Protein AF-A0A2I0AB20-F1 (afdb_monomer_lite)

InterPro domains:
  IPR009515 Protein of unknown function DUF1138 [PF06592] (18-65)
  IPR009515 Protein of unknown function DUF1138 [PTHR34267] (17-65)

Organism: NCBI:txid1088818

Sequence (69 aa):
MNLLLFYLRSPKASDIESLVPGTTPKTVSDKEWMRATDKMMQSWPRTAGPPVVMNPISRQNFIVKFSDA

Secondary structure (DSSP, 8-state):
--HHHHHHHSPPHHHHTTTSSSPPPHHHH-HHHHHHHHHHHHSEEETTEEEE-SSTTTTT---PPP---

Foldseek 3Di:
DDVVVVVVPDDDPVRVCVVDPDDDPCCVVPPVNVVVVVVCLLFPDDPPDGGDHHPCPVVVNDDDDDDDD

pLDDT: mean 76.1, std 8.93, range [54.12, 86.81]

Radius of gyration: 20.56 Å; chains: 1; bounding box: 46×39×49 Å

Structure (mmCIF, N/CA/C/O backbone):
data_AF-A0A2I0AB20-F1
#
_entry.id   AF-A0A2I0AB20-F1
#
loop_
_atom_site.group_PDB
_atom_site.id
_atom_site.type_symbol
_atom_site.label_atom_id
_atom_site.label_alt_id
_atom_site.label_comp_id
_atom_site.label_asym_id
_atom_site.label_entity_id
_atom_site.label_seq_id
_atom_site.pdbx_PDB_ins_code
_atom_site.Cartn_x
_atom_site.Cartn_y
_atom_site.Cartn_z
_atom_site.occupancy
_atom_site.B_iso_or_equiv
_atom_site.auth_seq_id
_atom_site.auth_comp_id
_atom_site.auth_asym_id
_atom_site.auth_atom_id
_atom_site.pdbx_PDB_model_num
ATOM 1 N N . MET A 1 1 ? 23.757 22.710 -17.001 1.00 55.91 1 MET A N 1
ATOM 2 C CA . MET A 1 1 ? 23.150 21.370 -17.175 1.00 55.91 1 MET A CA 1
ATOM 3 C C . MET A 1 1 ? 21.648 21.520 -17.046 1.00 55.91 1 MET A C 1
ATOM 5 O O . MET A 1 1 ? 21.192 22.020 -16.030 1.00 55.91 1 MET A O 1
ATOM 9 N N . ASN A 1 2 ? 20.901 21.213 -18.104 1.00 75.62 2 ASN A N 1
ATOM 10 C CA . ASN A 1 2 ? 19.475 21.515 -18.195 1.00 75.62 2 ASN A CA 1
ATOM 11 C C . ASN A 1 2 ? 18.665 20.260 -17.825 1.00 75.62 2 ASN A C 1
ATOM 13 O O . ASN A 1 2 ? 18.848 19.221 -18.460 1.00 75.62 2 ASN A O 1
ATOM 17 N N . LEU A 1 3 ? 17.792 20.341 -16.813 1.00 77.62 3 LEU A N 1
ATOM 18 C CA . LEU A 1 3 ? 16.943 19.219 -16.369 1.00 77.62 3 LEU A CA 1
ATOM 19 C C . LEU A 1 3 ? 16.082 18.659 -17.515 1.00 77.62 3 LEU A C 1
ATOM 21 O O . LEU A 1 3 ? 15.817 17.460 -17.566 1.00 77.62 3 LEU A O 1
ATOM 25 N N . LEU A 1 4 ? 15.720 19.507 -18.483 1.00 78.81 4 LEU A N 1
ATOM 26 C CA . LEU A 1 4 ? 14.966 19.109 -19.669 1.00 78.81 4 LEU A CA 1
ATOM 27 C C . LEU A 1 4 ? 15.768 18.170 -20.587 1.00 78.81 4 LEU A C 1
ATOM 29 O O . LEU A 1 4 ? 15.239 17.174 -21.070 1.00 78.81 4 LEU A O 1
ATOM 33 N N . LEU A 1 5 ? 17.064 18.442 -20.780 1.00 78.44 5 LEU A N 1
ATOM 34 C CA . LEU A 1 5 ? 17.952 17.566 -21.556 1.00 78.44 5 LEU A CA 1
ATOM 35 C C . LEU A 1 5 ? 18.193 16.229 -20.847 1.00 78.44 5 LEU A C 1
ATOM 37 O O . LEU A 1 5 ? 18.341 15.212 -21.517 1.00 78.44 5 LEU A O 1
ATOM 41 N N . PHE A 1 6 ? 18.205 16.218 -19.512 1.00 78.94 6 PHE A N 1
ATOM 42 C CA . PHE A 1 6 ? 18.317 14.984 -18.734 1.00 78.94 6 PHE A CA 1
ATOM 43 C C . PHE A 1 6 ? 17.075 14.101 -18.909 1.00 78.94 6 PHE A C 1
ATOM 45 O O . PHE A 1 6 ? 17.201 12.932 -19.257 1.00 78.94 6 PHE A O 1
ATOM 52 N N . TYR A 1 7 ? 15.874 14.670 -18.773 1.00 80.12 7 TYR A N 1
ATOM 53 C CA . TYR A 1 7 ? 14.621 13.927 -18.930 1.00 80.12 7 TYR A CA 1
ATOM 54 C C . TYR A 1 7 ? 14.442 13.336 -20.339 1.00 80.12 7 TYR A C 1
ATOM 56 O O . TYR A 1 7 ? 13.999 12.200 -20.479 1.00 80.12 7 TYR A O 1
ATOM 64 N N . LEU A 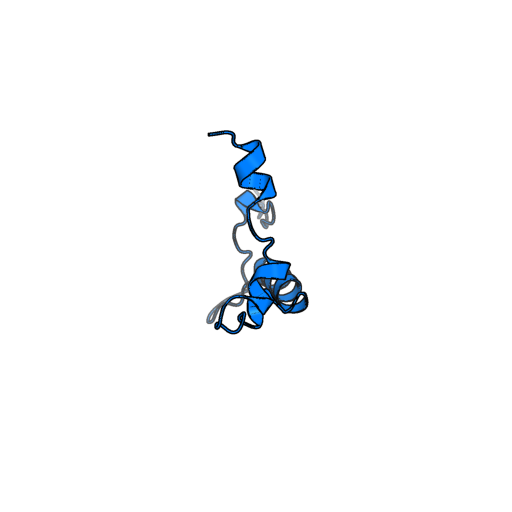1 8 ? 14.842 14.073 -21.381 1.00 81.19 8 LEU A N 1
ATOM 65 C CA . LEU A 1 8 ? 14.776 13.607 -22.773 1.00 81.19 8 LEU A CA 1
ATOM 66 C C . LEU A 1 8 ? 15.804 12.510 -23.106 1.00 81.19 8 LEU A C 1
ATOM 68 O O . LEU A 1 8 ? 15.616 11.774 -24.073 1.00 81.19 8 LEU A O 1
ATOM 72 N N . ARG A 1 9 ? 16.893 12.405 -22.333 1.00 78.19 9 ARG A N 1
ATOM 73 C CA . ARG A 1 9 ? 17.987 11.438 -22.534 1.00 78.19 9 ARG A CA 1
ATOM 74 C C . ARG A 1 9 ? 17.830 10.176 -21.678 1.00 78.19 9 ARG A C 1
ATOM 76 O O . ARG A 1 9 ? 18.487 9.179 -21.972 1.00 78.19 9 ARG A O 1
ATOM 83 N N . SER A 1 10 ? 16.995 10.208 -20.641 1.00 73.50 10 SER A N 1
ATOM 84 C CA . SER A 1 10 ? 16.729 9.049 -19.788 1.00 73.50 10 SER A CA 1
ATOM 85 C C . SER A 1 10 ? 16.043 7.932 -20.585 1.00 73.50 10 SER A C 1
ATOM 87 O O . SER A 1 10 ? 14.994 8.182 -21.185 1.00 73.50 10 SER A O 1
ATOM 89 N N . PRO A 1 11 ? 16.589 6.702 -20.598 1.00 69.81 11 PRO A N 1
ATOM 90 C CA . PRO A 1 11 ? 15.908 5.572 -21.215 1.00 69.81 11 PRO A CA 1
ATOM 91 C C . PRO A 1 11 ? 14.587 5.328 -20.481 1.00 69.81 11 PRO A C 1
ATOM 93 O O . PRO A 1 11 ? 14.540 5.341 -19.246 1.00 69.81 11 PRO A O 1
ATOM 96 N N . LYS A 1 12 ? 13.493 5.134 -21.225 1.00 69.38 12 LYS A N 1
ATOM 97 C CA . LYS A 1 12 ? 12.220 4.764 -20.600 1.00 69.38 12 LYS A CA 1
ATOM 98 C C . LYS A 1 12 ? 12.330 3.338 -20.071 1.00 69.38 12 LYS A C 1
ATOM 100 O O . LYS A 1 12 ? 13.020 2.515 -20.660 1.00 69.38 12 LYS A O 1
ATOM 105 N N . ALA A 1 13 ? 11.611 3.026 -18.994 1.00 62.38 13 ALA A N 1
ATOM 106 C CA . ALA A 1 13 ? 11.616 1.690 -18.389 1.00 62.38 13 ALA A CA 1
ATOM 107 C C . ALA A 1 13 ? 11.292 0.558 -19.389 1.00 62.38 13 ALA A C 1
ATOM 109 O O . ALA A 1 13 ? 11.838 -0.531 -19.260 1.00 62.38 13 ALA A O 1
ATOM 110 N N . SER A 1 14 ? 10.476 0.837 -20.413 1.00 61.25 14 SER A N 1
ATOM 111 C CA . SER A 1 14 ? 10.187 -0.081 -21.527 1.00 61.25 14 SER A CA 1
ATOM 112 C C . SER A 1 14 ? 11.399 -0.397 -22.402 1.00 61.25 14 SER A C 1
ATOM 114 O O . SER A 1 14 ? 11.510 -1.490 -22.940 1.00 61.25 14 SER A O 1
ATOM 116 N N . ASP A 1 15 ? 12.306 0.562 -22.556 1.00 57.84 15 ASP A N 1
ATOM 117 C CA . ASP A 1 15 ? 13.439 0.470 -23.474 1.00 57.84 15 ASP A CA 1
ATOM 118 C C . ASP A 1 15 ? 14.620 -0.234 -22.775 1.00 57.84 15 ASP A C 1
ATOM 120 O O . ASP A 1 15 ? 15.433 -0.898 -23.417 1.00 57.84 15 ASP A O 1
ATOM 124 N N . ILE A 1 16 ? 14.666 -0.149 -21.437 1.00 60.31 16 ILE A N 1
ATOM 125 C CA . ILE A 1 16 ? 15.663 -0.772 -20.550 1.00 60.31 16 ILE A CA 1
ATOM 126 C C . ILE A 1 16 ? 15.594 -2.306 -20.596 1.00 60.31 16 ILE A C 1
ATOM 128 O O . ILE A 1 16 ? 16.637 -2.953 -20.516 1.00 60.31 16 ILE A O 1
ATOM 132 N N . GLU A 1 17 ? 14.405 -2.890 -20.781 1.00 58.41 17 GLU A N 1
ATOM 133 C CA . GLU A 1 17 ? 14.209 -4.350 -20.854 1.00 58.41 17 GLU A CA 1
ATOM 134 C C . GLU A 1 17 ? 15.003 -4.990 -22.006 1.00 58.41 17 GLU A C 1
ATOM 136 O O . GLU A 1 17 ? 15.488 -6.111 -21.888 1.00 58.41 17 GLU A O 1
ATOM 141 N N . SER A 1 18 ? 15.207 -4.244 -23.096 1.00 59.50 18 SER A N 1
ATOM 142 C CA . SER A 1 18 ? 16.017 -4.675 -24.243 1.00 59.50 18 SER A CA 1
ATOM 143 C C . SER A 1 18 ? 17.521 -4.392 -24.099 1.00 59.50 18 SER A C 1
ATOM 145 O O . SER A 1 18 ? 18.317 -4.888 -24.895 1.00 59.50 18 SER A O 1
ATOM 147 N N . LEU A 1 19 ? 17.919 -3.589 -23.104 1.00 58.97 19 LEU A N 1
ATOM 148 C CA . LEU A 1 19 ? 19.269 -3.025 -22.967 1.00 58.97 19 LEU A CA 1
ATOM 149 C C . LEU A 1 19 ? 20.055 -3.571 -21.766 1.00 58.97 19 LEU A C 1
ATOM 151 O O . LEU A 1 19 ? 21.282 -3.477 -21.758 1.00 58.97 19 LEU A O 1
ATOM 155 N N . VAL A 1 20 ? 19.385 -4.120 -20.747 1.00 63.09 20 VAL A N 1
ATOM 156 C CA . VAL A 1 20 ? 20.026 -4.619 -19.522 1.00 63.09 20 VAL A CA 1
ATOM 157 C C . VAL A 1 20 ? 19.985 -6.150 -19.500 1.00 63.09 20 VAL A C 1
ATOM 159 O O . VAL A 1 20 ? 18.902 -6.723 -19.589 1.00 63.09 20 VAL A O 1
ATOM 162 N N . PRO A 1 21 ? 21.130 -6.844 -19.340 1.00 54.12 21 PRO A N 1
ATOM 163 C CA . PRO A 1 21 ? 21.169 -8.291 -19.157 1.00 54.12 21 PRO A CA 1
ATOM 164 C C . PRO A 1 21 ? 20.676 -8.634 -17.745 1.00 54.12 21 PRO A C 1
ATOM 166 O O . PRO A 1 21 ? 21.449 -8.896 -16.829 1.00 54.12 21 PRO A O 1
ATOM 169 N N . GLY A 1 22 ? 19.369 -8.565 -17.544 1.00 68.56 22 GLY A N 1
ATOM 170 C CA . GLY A 1 22 ? 18.717 -8.849 -16.279 1.00 68.56 22 GLY A CA 1
ATOM 171 C C . GLY A 1 22 ? 17.249 -9.108 -16.543 1.00 68.56 22 GLY A C 1
ATOM 172 O O . GLY A 1 22 ? 16.529 -8.214 -16.971 1.00 68.56 22 GLY A O 1
ATOM 173 N N . THR A 1 23 ? 16.807 -10.342 -16.326 1.00 70.50 23 THR A N 1
ATOM 174 C CA . THR A 1 23 ? 15.403 -10.710 -16.502 1.00 70.50 23 THR A CA 1
ATOM 175 C C . THR A 1 23 ? 14.551 -9.904 -15.528 1.00 70.50 23 THR A C 1
ATOM 177 O O . THR A 1 23 ? 14.730 -10.012 -14.313 1.00 70.50 23 THR A O 1
ATOM 180 N N . THR A 1 24 ? 13.611 -9.113 -16.045 1.00 72.75 24 THR A N 1
ATOM 181 C CA . THR A 1 24 ? 12.608 -8.444 -15.214 1.00 72.75 24 THR A CA 1
ATOM 182 C C . THR A 1 24 ? 11.845 -9.506 -14.415 1.00 72.75 24 THR A C 1
ATOM 184 O O . THR A 1 24 ? 11.358 -10.479 -15.004 1.00 72.75 24 THR A O 1
ATOM 187 N N . PRO A 1 25 ? 11.740 -9.389 -13.079 1.00 72.19 25 PRO A N 1
ATOM 188 C CA . PRO A 1 25 ? 10.988 -10.356 -12.301 1.00 72.19 25 PRO A CA 1
ATOM 189 C C . PRO A 1 25 ? 9.520 -10.315 -12.722 1.00 72.19 25 PRO A C 1
ATOM 191 O O . PRO A 1 25 ? 8.936 -9.242 -12.889 1.00 72.19 25 PRO A O 1
ATOM 194 N N . LYS A 1 26 ? 8.916 -11.501 -12.832 1.00 75.88 26 LYS A N 1
ATOM 195 C CA . LYS A 1 26 ? 7.513 -11.676 -13.236 1.00 75.88 26 LYS A CA 1
ATOM 196 C C . LYS A 1 26 ? 6.541 -10.819 -12.425 1.00 75.88 26 LYS A C 1
ATOM 198 O O . LYS A 1 26 ? 5.557 -10.327 -12.946 1.00 75.88 26 LYS A O 1
ATOM 203 N N . THR A 1 27 ? 6.866 -10.544 -11.167 1.00 74.00 27 THR A N 1
ATOM 204 C CA . THR A 1 27 ? 6.060 -9.705 -10.273 1.00 74.00 27 THR A CA 1
ATOM 205 C C . THR A 1 27 ? 5.903 -8.252 -10.732 1.00 74.00 27 THR A C 1
ATOM 207 O O . THR A 1 27 ? 4.951 -7.595 -10.318 1.00 74.00 27 THR A O 1
ATOM 210 N N . VAL A 1 28 ? 6.819 -7.738 -11.560 1.00 72.81 28 VAL A N 1
ATOM 211 C CA . VAL A 1 28 ? 6.780 -6.367 -12.095 1.00 72.81 28 VAL A CA 1
ATOM 212 C C . VAL A 1 28 ? 6.290 -6.348 -13.545 1.00 72.81 28 VAL A C 1
ATOM 214 O O . VAL A 1 28 ? 5.611 -5.402 -13.941 1.00 72.81 28 VAL A O 1
ATOM 217 N N . SER A 1 29 ? 6.593 -7.384 -14.334 1.00 75.25 29 SER A N 1
ATOM 218 C CA . SER A 1 29 ? 6.112 -7.498 -15.718 1.00 75.25 29 SER A CA 1
ATOM 219 C C . SER A 1 29 ? 4.650 -7.961 -15.809 1.00 75.25 29 SER A C 1
ATOM 221 O O . SER A 1 29 ? 3.919 -7.521 -16.702 1.00 75.25 29 SER A O 1
ATOM 223 N N . ASP A 1 30 ? 4.180 -8.775 -14.860 1.00 80.69 30 ASP A N 1
ATOM 224 C CA . ASP A 1 30 ? 2.808 -9.275 -14.830 1.00 80.69 30 ASP A CA 1
ATOM 225 C C . ASP A 1 30 ? 1.858 -8.227 -14.237 1.00 80.69 30 ASP A C 1
ATOM 227 O O . ASP A 1 30 ? 1.739 -8.038 -13.024 1.00 80.69 30 ASP A O 1
ATOM 231 N N . LYS A 1 31 ? 1.078 -7.578 -15.106 1.00 79.94 31 LYS A N 1
ATOM 232 C CA . LYS A 1 31 ? 0.019 -6.633 -14.696 1.00 79.94 31 LYS A CA 1
ATOM 233 C C . LYS A 1 31 ? -1.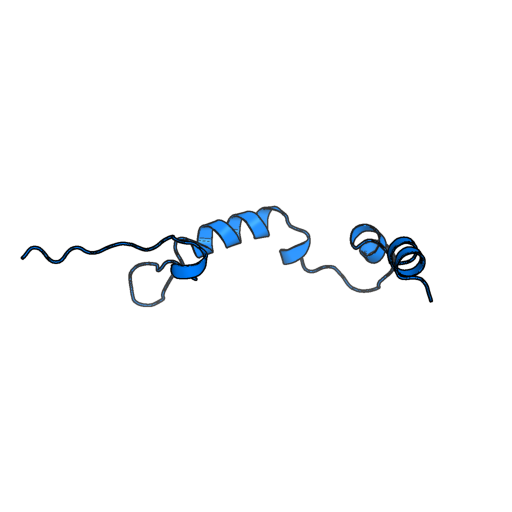036 -7.282 -13.790 1.00 79.94 31 LYS A C 1
ATOM 235 O O . LYS A 1 31 ? -1.686 -6.595 -13.001 1.00 79.94 31 LYS A O 1
ATOM 240 N N . GLU A 1 32 ? -1.220 -8.595 -13.901 1.00 85.00 32 GLU A N 1
ATOM 241 C CA . GLU A 1 32 ? -2.120 -9.363 -13.038 1.00 85.00 32 GLU A CA 1
ATOM 242 C C . GLU A 1 32 ? -1.605 -9.457 -11.604 1.00 85.00 32 GLU A C 1
ATOM 244 O O . GLU A 1 32 ? -2.401 -9.385 -10.667 1.00 85.00 32 GLU A O 1
ATOM 249 N N . TRP A 1 33 ? -0.284 -9.523 -11.420 1.00 81.69 33 TRP A N 1
ATOM 250 C CA . TRP A 1 33 ? 0.338 -9.559 -10.100 1.00 81.69 33 TRP A CA 1
ATOM 251 C C . TRP A 1 33 ? 0.040 -8.289 -9.302 1.00 81.69 33 TRP A C 1
ATOM 253 O O . TRP A 1 33 ? -0.294 -8.352 -8.117 1.00 81.69 33 TRP A O 1
ATOM 263 N N . MET A 1 34 ? 0.057 -7.136 -9.974 1.00 83.50 34 MET A N 1
ATOM 264 C CA . MET A 1 34 ? -0.325 -5.857 -9.369 1.00 83.50 34 MET A CA 1
ATOM 265 C C . MET A 1 34 ? -1.788 -5.859 -8.908 1.00 83.50 34 MET A C 1
ATOM 267 O O . MET A 1 34 ? -2.077 -5.482 -7.773 1.00 83.50 34 MET A O 1
ATOM 271 N N . ARG A 1 35 ? -2.712 -6.369 -9.735 1.00 85.69 35 ARG A N 1
ATOM 272 C CA . ARG A 1 35 ? -4.141 -6.474 -9.376 1.00 85.69 35 ARG A CA 1
ATOM 273 C C . ARG A 1 35 ? -4.383 -7.449 -8.223 1.00 85.69 35 ARG A C 1
ATOM 275 O O . ARG A 1 35 ? -5.182 -7.166 -7.332 1.00 85.69 35 ARG A O 1
ATOM 282 N N . ALA A 1 36 ? -3.699 -8.592 -8.234 1.00 86.81 36 ALA A N 1
ATOM 283 C CA . ALA A 1 36 ? -3.788 -9.586 -7.172 1.00 86.81 36 ALA A CA 1
ATOM 284 C C . ALA A 1 36 ? -3.251 -9.033 -5.844 1.00 86.81 36 ALA A C 1
ATOM 286 O O . ALA A 1 36 ? -3.879 -9.217 -4.801 1.00 86.81 36 ALA A O 1
ATOM 287 N N . THR A 1 37 ? -2.140 -8.295 -5.890 1.00 86.31 37 THR A N 1
ATOM 288 C CA . THR A 1 37 ? -1.540 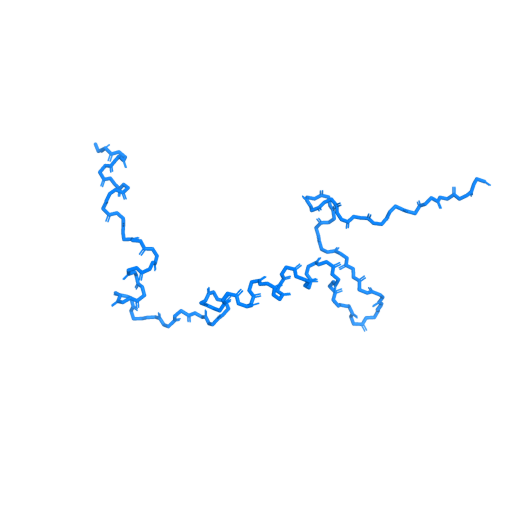-7.651 -4.715 1.00 86.31 37 THR A CA 1
ATOM 289 C C . THR A 1 37 ? -2.477 -6.607 -4.117 1.00 86.31 37 THR A C 1
ATOM 291 O O . THR A 1 37 ? -2.713 -6.625 -2.910 1.00 86.31 37 THR A O 1
ATOM 294 N N . ASP A 1 38 ? -3.080 -5.747 -4.943 1.00 85.81 38 ASP A N 1
ATOM 295 C CA . ASP A 1 38 ? -4.022 -4.737 -4.455 1.00 85.81 38 ASP A CA 1
ATOM 296 C C . ASP A 1 38 ? -5.257 -5.354 -3.789 1.00 85.81 38 ASP A C 1
ATOM 298 O O . ASP A 1 38 ? -5.723 -4.845 -2.768 1.00 85.81 38 ASP A O 1
ATOM 302 N N . LYS A 1 39 ? -5.748 -6.488 -4.304 1.00 86.44 39 LYS A N 1
ATOM 303 C CA . LYS A 1 39 ? -6.830 -7.246 -3.664 1.00 86.44 39 LYS A CA 1
ATOM 304 C C . LYS A 1 39 ? -6.388 -7.845 -2.327 1.00 86.44 39 LYS A C 1
ATOM 306 O O . LYS A 1 39 ? -7.103 -7.730 -1.337 1.00 86.44 39 LYS A O 1
ATOM 311 N N . MET A 1 40 ? -5.198 -8.439 -2.265 1.00 84.81 40 MET A N 1
ATOM 312 C CA . MET A 1 40 ? -4.666 -9.021 -1.026 1.00 84.81 40 MET A CA 1
ATOM 313 C C . MET A 1 40 ? -4.403 -7.966 0.051 1.00 84.81 40 MET A C 1
ATOM 315 O O . MET A 1 40 ? -4.603 -8.241 1.230 1.00 84.81 40 MET A O 1
ATOM 319 N N . MET A 1 41 ? -4.038 -6.737 -0.326 1.00 83.62 41 MET A N 1
ATOM 320 C CA . MET A 1 41 ? -3.884 -5.625 0.619 1.00 83.62 41 MET A CA 1
ATOM 321 C C . M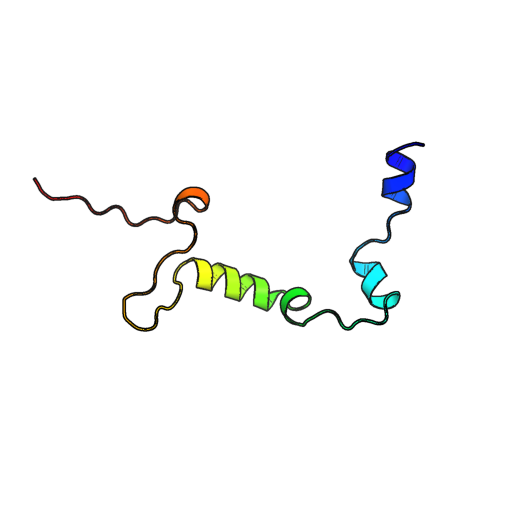ET A 1 41 ? -5.189 -5.242 1.327 1.00 83.62 41 MET A C 1
ATOM 323 O O . MET A 1 41 ? -5.143 -4.671 2.417 1.00 83.62 41 MET A O 1
ATOM 327 N N . GLN A 1 42 ? -6.347 -5.570 0.748 1.00 81.44 42 GLN A N 1
ATOM 328 C CA . GLN A 1 42 ? -7.642 -5.376 1.398 1.00 81.44 42 GLN A CA 1
ATOM 329 C C . GLN A 1 42 ? -7.943 -6.462 2.440 1.00 81.44 42 GLN A C 1
ATOM 331 O O . GLN A 1 42 ? -8.662 -6.194 3.394 1.00 81.44 42 GLN A O 1
ATOM 336 N N . SER A 1 43 ? -7.401 -7.672 2.299 1.00 83.06 43 SER A N 1
ATOM 337 C CA . SER A 1 43 ? -7.707 -8.805 3.179 1.00 83.06 43 SER A CA 1
ATOM 338 C C . SER A 1 43 ? -6.481 -9.698 3.359 1.00 83.06 43 SER A C 1
ATOM 340 O O . SER A 1 43 ? -6.439 -10.832 2.875 1.00 83.06 43 SER A O 1
ATOM 342 N N . TRP A 1 44 ? -5.463 -9.172 4.037 1.00 84.62 44 TRP A N 1
ATOM 343 C CA . TRP A 1 44 ? -4.181 -9.849 4.158 1.00 84.62 44 TRP A CA 1
ATOM 344 C C . TRP A 1 44 ? -4.315 -11.102 5.033 1.00 84.62 44 TRP A C 1
ATOM 346 O O . TRP A 1 44 ? -4.773 -10.989 6.180 1.00 84.62 44 TRP A O 1
ATOM 356 N N . PRO A 1 45 ? -3.926 -12.289 4.536 1.00 86.50 45 PRO A N 1
ATOM 357 C CA . PRO A 1 45 ? -4.062 -13.530 5.284 1.00 86.50 45 PRO A CA 1
ATOM 358 C C . PRO A 1 45 ? -3.140 -13.531 6.510 1.00 86.50 45 PRO A C 1
ATOM 360 O O . PRO A 1 45 ? -2.004 -13.056 6.463 1.00 86.50 45 PRO A O 1
ATOM 363 N N . ARG A 1 46 ? -3.627 -14.079 7.626 1.00 85.75 46 ARG A N 1
ATOM 364 C CA . ARG A 1 46 ? -2.856 -14.273 8.861 1.00 85.75 46 ARG A CA 1
ATOM 365 C C . ARG A 1 46 ? -2.911 -15.739 9.268 1.00 85.75 46 ARG A C 1
ATOM 367 O O . ARG A 1 46 ? -3.951 -16.372 9.146 1.00 85.75 46 ARG A O 1
ATOM 374 N N . THR A 1 47 ? -1.804 -16.260 9.791 1.00 81.62 47 THR A N 1
ATOM 375 C CA . THR A 1 47 ? -1.675 -17.677 10.176 1.00 81.62 47 THR A CA 1
ATOM 376 C C . THR A 1 47 ? -2.607 -18.078 11.327 1.00 81.62 47 THR A C 1
ATOM 378 O O . THR A 1 47 ? -2.976 -19.240 11.431 1.00 81.62 47 THR A O 1
ATOM 381 N N . ALA A 1 48 ? -3.013 -17.133 12.182 1.00 73.94 48 ALA A N 1
ATOM 382 C CA . ALA A 1 48 ? -3.841 -17.407 13.360 1.00 73.94 48 ALA A CA 1
ATOM 383 C C . ALA A 1 48 ? -4.891 -16.307 13.618 1.00 73.94 48 ALA A C 1
ATOM 385 O O . ALA A 1 48 ? -4.939 -15.721 14.697 1.00 73.94 48 ALA A O 1
ATOM 386 N N . GLY A 1 49 ? -5.720 -15.981 12.620 1.00 79.31 49 GLY A N 1
ATOM 387 C CA . GLY A 1 49 ? -6.855 -15.073 12.824 1.00 79.31 49 GLY A CA 1
ATOM 388 C C . GLY A 1 49 ? -7.544 -14.608 11.537 1.00 79.31 49 GLY A C 1
ATOM 389 O O . GLY A 1 49 ? -7.101 -14.961 10.443 1.00 79.31 49 GLY A O 1
ATOM 390 N N . PRO A 1 50 ? -8.617 -13.802 11.655 1.00 82.69 50 PRO A N 1
ATOM 391 C CA . PRO A 1 50 ? -9.292 -13.206 10.507 1.00 82.69 50 PRO A CA 1
ATOM 392 C C . PRO A 1 50 ? -8.326 -12.354 9.667 1.00 82.69 50 PRO A C 1
ATOM 394 O O . PRO A 1 50 ? -7.419 -11.728 10.231 1.00 82.69 50 PRO A O 1
ATOM 397 N N . PRO A 1 51 ? -8.501 -12.311 8.336 1.00 82.81 51 PRO A N 1
ATOM 398 C CA . PRO A 1 51 ? -7.668 -11.492 7.467 1.00 82.81 51 PRO A CA 1
ATOM 399 C C . PRO A 1 51 ? -7.802 -10.009 7.821 1.00 82.81 51 PRO A C 1
ATOM 401 O O . PRO A 1 51 ? -8.871 -9.538 8.211 1.00 82.81 51 PRO A O 1
ATOM 404 N N . VAL A 1 52 ? -6.701 -9.268 7.696 1.00 82.62 52 VAL A N 1
ATOM 405 C CA . VAL A 1 52 ? -6.615 -7.870 8.140 1.00 82.62 52 VAL A CA 1
ATOM 406 C C . VAL A 1 52 ? -6.291 -6.956 6.973 1.00 82.62 52 VAL A C 1
ATOM 408 O O . VAL A 1 52 ? -5.468 -7.285 6.123 1.00 82.62 52 VAL A O 1
ATOM 411 N N . VAL A 1 53 ? -6.913 -5.782 6.952 1.00 84.75 53 VAL A N 1
ATOM 412 C CA . VAL A 1 53 ? -6.602 -4.752 5.963 1.00 84.75 53 VAL A CA 1
ATOM 413 C C . VAL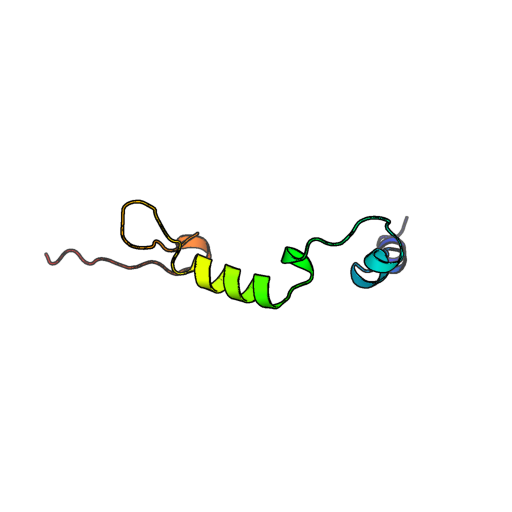 A 1 53 ? -5.202 -4.192 6.209 1.00 84.75 53 VAL A C 1
ATOM 415 O O . VAL A 1 53 ? -4.855 -3.821 7.332 1.00 84.75 53 VAL A O 1
ATOM 418 N N . MET A 1 54 ? -4.396 -4.093 5.156 1.00 84.81 54 MET A N 1
ATOM 419 C CA . MET A 1 54 ? -3.078 -3.475 5.227 1.00 84.81 54 MET A CA 1
ATOM 420 C C . MET A 1 54 ? -3.175 -1.962 4.990 1.00 84.81 54 MET A C 1
ATOM 422 O O . MET A 1 54 ? -3.871 -1.505 4.085 1.00 84.81 54 MET A O 1
ATOM 426 N N . ASN A 1 55 ? -2.438 -1.178 5.780 1.00 84.62 55 ASN A N 1
ATOM 427 C CA . ASN A 1 55 ? -2.374 0.290 5.690 1.00 84.62 55 ASN A CA 1
ATOM 428 C C . ASN A 1 55 ? -3.744 1.000 5.798 1.00 84.62 55 ASN A C 1
ATOM 430 O O . ASN A 1 55 ? -4.097 1.800 4.927 1.00 84.62 55 ASN A O 1
ATOM 434 N N . PRO A 1 56 ? -4.512 0.753 6.874 1.00 77.38 56 PRO A N 1
ATOM 435 C CA . PRO A 1 56 ? -5.895 1.214 7.006 1.00 77.38 56 PRO A CA 1
ATOM 436 C C . PRO A 1 56 ? -6.071 2.742 6.979 1.00 77.38 56 PRO A C 1
ATOM 438 O O . PRO A 1 56 ? -7.095 3.212 6.495 1.00 77.38 56 PRO A O 1
ATOM 441 N N . ILE A 1 57 ? -5.087 3.520 7.450 1.00 81.62 57 ILE A N 1
ATOM 442 C CA . ILE A 1 57 ? -5.160 4.994 7.499 1.00 81.62 57 ILE A CA 1
ATOM 443 C C . ILE A 1 57 ? -4.930 5.596 6.108 1.00 81.62 57 ILE A C 1
ATOM 445 O O . ILE A 1 57 ? -5.764 6.340 5.604 1.00 81.62 57 ILE A O 1
ATOM 449 N N . SER A 1 58 ? -3.825 5.239 5.449 1.00 84.44 58 SER A N 1
ATOM 450 C CA . SER A 1 58 ? -3.489 5.778 4.125 1.00 84.44 58 SER A CA 1
ATOM 451 C C . SER A 1 58 ? -4.444 5.300 3.031 1.00 84.44 58 SER A C 1
ATOM 453 O O . SER A 1 58 ? -4.694 6.036 2.083 1.00 84.44 58 SER A O 1
ATOM 455 N N . ARG A 1 59 ? -4.984 4.079 3.155 1.00 80.31 59 ARG A N 1
ATOM 456 C CA . ARG A 1 59 ? -5.955 3.511 2.205 1.00 80.31 59 ARG A CA 1
ATOM 457 C C . ARG A 1 59 ? -7.416 3.729 2.613 1.00 80.31 59 ARG A C 1
ATOM 459 O O . ARG A 1 59 ? -8.293 3.295 1.878 1.00 80.31 59 ARG A O 1
ATOM 466 N N . GLN A 1 60 ? -7.668 4.368 3.761 1.00 80.38 60 GLN A N 1
ATOM 467 C CA . GLN A 1 60 ? -9.008 4.655 4.301 1.00 80.38 60 GLN A CA 1
ATOM 468 C C . GLN A 1 60 ? -9.958 3.443 4.282 1.00 80.38 60 GLN A C 1
ATOM 470 O O . GLN A 1 60 ? -11.153 3.570 4.042 1.00 80.38 60 GLN A O 1
ATOM 475 N N . ASN A 1 61 ? -9.416 2.250 4.524 1.00 75.12 61 ASN A N 1
ATOM 476 C CA . ASN A 1 61 ? -10.158 0.992 4.479 1.00 75.12 61 ASN A CA 1
ATOM 477 C C . ASN A 1 61 ? -10.121 0.340 5.867 1.00 75.12 61 ASN A C 1
ATOM 479 O O . ASN A 1 61 ? -9.446 -0.661 6.091 1.00 75.12 61 ASN A O 1
ATOM 483 N N . PHE A 1 62 ? -10.757 0.981 6.845 1.00 76.81 62 PHE A N 1
ATOM 484 C CA . PHE A 1 62 ? -10.808 0.515 8.229 1.00 76.81 62 PHE A CA 1
ATOM 485 C C . PHE A 1 62 ? -12.235 0.162 8.632 1.00 76.81 62 PHE A C 1
ATOM 487 O O . PHE A 1 62 ? -13.201 0.785 8.202 1.00 76.81 62 PHE A O 1
ATOM 494 N N . ILE A 1 63 ? -12.357 -0.844 9.493 1.00 76.12 63 ILE A N 1
ATOM 495 C CA . ILE A 1 63 ? -13.638 -1.279 10.042 1.00 76.12 63 ILE A CA 1
ATOM 496 C C . ILE A 1 63 ? -13.870 -0.486 11.329 1.00 76.12 63 ILE A C 1
ATOM 498 O O . ILE A 1 63 ? -13.165 -0.700 12.317 1.00 76.12 63 ILE A O 1
ATOM 502 N N . VAL A 1 64 ? -14.839 0.431 11.326 1.00 76.38 64 VAL A N 1
ATOM 503 C CA . VAL A 1 64 ? -15.247 1.152 12.539 1.00 76.38 64 VAL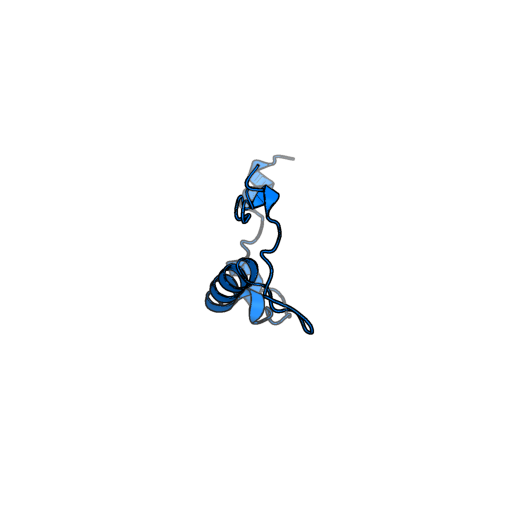 A CA 1
ATOM 504 C C . VAL A 1 64 ? -16.113 0.227 13.377 1.00 76.38 64 VAL A C 1
ATOM 506 O O . VAL A 1 64 ? -17.188 -0.188 12.949 1.00 76.38 64 VAL A O 1
ATOM 509 N N . LYS A 1 65 ? -15.633 -0.116 14.571 1.00 80.19 65 LYS A N 1
ATOM 510 C CA . LYS A 1 65 ? -16.445 -0.791 15.580 1.00 80.19 65 LYS A CA 1
ATOM 511 C C . LYS A 1 65 ? -17.031 0.281 16.485 1.00 80.19 65 LYS A C 1
ATOM 513 O O . LYS A 1 65 ? -16.276 0.989 17.145 1.00 80.19 65 LYS A O 1
ATOM 518 N N . PHE A 1 66 ? -18.350 0.406 16.489 1.00 79.56 66 PHE A N 1
ATOM 519 C CA . PHE A 1 66 ? -19.047 1.199 17.490 1.00 79.56 66 PHE A CA 1
ATOM 520 C C . PHE A 1 66 ? -19.175 0.346 18.754 1.00 79.56 66 PHE A C 1
ATOM 522 O O . PHE A 1 66 ? -19.525 -0.830 18.675 1.00 79.56 66 PHE A O 1
ATOM 529 N N . SER A 1 67 ? -18.817 0.905 19.905 1.00 74.88 67 SER A N 1
ATOM 530 C CA . SER A 1 67 ? -19.215 0.350 21.195 1.00 74.88 67 SER A CA 1
ATOM 531 C C . SER A 1 67 ? -20.622 0.860 21.478 1.00 74.88 67 SER A C 1
ATOM 533 O O . SER A 1 67 ? -20.786 2.068 21.664 1.00 74.88 67 SER A O 1
ATOM 535 N N . ASP A 1 68 ? -21.618 -0.025 21.456 1.00 68.88 68 ASP A N 1
ATOM 536 C CA . ASP A 1 68 ? -22.949 0.307 21.965 1.00 68.88 68 ASP A CA 1
ATOM 537 C C . ASP A 1 68 ? -22.810 0.712 23.443 1.00 68.88 68 ASP A C 1
ATOM 539 O O . ASP A 1 68 ? -22.086 0.060 24.201 1.00 68.88 68 ASP A O 1
ATOM 543 N N . ALA A 1 69 ? -23.397 1.865 23.771 1.00 54.56 69 ALA A N 1
ATOM 544 C CA . ALA A 1 69 ? -23.220 2.607 25.020 1.00 54.56 69 ALA A CA 1
ATOM 545 C C . ALA A 1 69 ? -23.709 1.861 26.270 1.00 54.56 69 ALA A C 1
ATOM 547 O O . ALA A 1 69 ? -24.717 1.125 26.169 1.00 54.56 69 ALA A O 1
#